Protein AF-A0A377UYB8-F1 (afdb_monomer_lite)

pLDDT: mean 87.14, std 16.55, range [34.25, 96.25]

Foldseek 3Di:
DPPFQKDWDWDFQDPPDPDDDPVRTDQKTFIKGWPDWDQDPVRDIDTDIDTDDIDGVPPPD

Organism: Klebsiella pneumoniae (NCBI:txid573)

Secondary structure (DSSP, 8-state):
-----EEEE--BS-TT-SS--GGGB-SEEEEEEEEEEEE-TTS-EEEEEEEEEEEETT---

Structure (mmCIF, N/CA/C/O backbone):
data_AF-A0A377UYB8-F1
#
_entry.id   AF-A0A377UYB8-F1
#
loop_
_atom_site.group_PDB
_atom_site.id
_atom_site.type_symbol
_atom_site.label_atom_id
_atom_site.label_alt_id
_atom_site.label_comp_id
_atom_site.label_asym_id
_atom_site.label_entity_id
_atom_site.label_seq_id
_atom_site.pdbx_PDB_ins_code
_atom_site.Cartn_x
_atom_site.Cartn_y
_atom_site.Cartn_z
_atom_site.occupancy
_atom_site.B_iso_or_equiv
_atom_site.auth_seq_id
_atom_site.auth_comp_id
_atom_site.auth_asym_id
_atom_site.auth_atom_id
_atom_site.pdbx_PDB_model_num
ATOM 1 N N . MET A 1 1 ? -2.582 -25.615 2.082 1.00 40.50 1 MET A N 1
ATOM 2 C CA . MET A 1 1 ? -1.475 -24.648 1.995 1.00 40.50 1 MET A CA 1
ATOM 3 C C . MET A 1 1 ? -2.144 -23.316 1.757 1.00 40.50 1 MET A C 1
ATOM 5 O O . MET A 1 1 ? -2.634 -23.096 0.658 1.00 40.50 1 MET A O 1
ATOM 9 N N . ASP A 1 2 ? -2.349 -22.552 2.831 1.00 49.84 2 ASP A N 1
ATOM 10 C CA . ASP A 1 2 ? -2.903 -21.200 2.737 1.00 49.84 2 ASP A CA 1
ATOM 11 C C . ASP A 1 2 ? -2.063 -20.433 1.723 1.00 49.84 2 ASP A C 1
ATOM 13 O O . ASP A 1 2 ? -0.838 -20.468 1.808 1.00 49.84 2 ASP A O 1
ATOM 17 N N . HIS A 1 3 ? -2.700 -19.808 0.735 1.00 55.31 3 HIS A N 1
ATOM 18 C CA . HIS A 1 3 ? -1.997 -18.870 -0.126 1.00 55.31 3 HIS A CA 1
ATOM 19 C C . HIS A 1 3 ? -1.306 -17.860 0.791 1.00 55.31 3 HIS A C 1
ATOM 21 O O . HIS A 1 3 ? -1.986 -17.110 1.497 1.00 55.31 3 HIS A O 1
ATOM 27 N N . ASP A 1 4 ? 0.029 -17.891 0.819 1.00 65.00 4 ASP A N 1
ATOM 28 C CA . ASP A 1 4 ? 0.838 -16.919 1.540 1.00 65.00 4 ASP A CA 1
ATOM 29 C C . ASP A 1 4 ? 0.265 -15.537 1.234 1.00 65.00 4 ASP A C 1
ATOM 31 O O . ASP A 1 4 ? 0.086 -15.195 0.062 1.00 65.00 4 ASP A O 1
ATOM 35 N N . LYS A 1 5 ? -0.097 -14.781 2.276 1.00 81.00 5 LYS A N 1
ATOM 36 C CA . LYS A 1 5 ? -0.769 -13.476 2.179 1.00 81.00 5 LYS A CA 1
ATOM 37 C C . LYS A 1 5 ? 0.182 -12.425 1.598 1.00 81.00 5 LYS A C 1
ATOM 39 O O . LYS A 1 5 ? 0.603 -11.504 2.299 1.00 81.00 5 LYS A O 1
ATOM 44 N N . LYS A 1 6 ? 0.565 -12.601 0.335 1.00 88.44 6 LYS A N 1
ATOM 45 C CA . LYS A 1 6 ? 1.443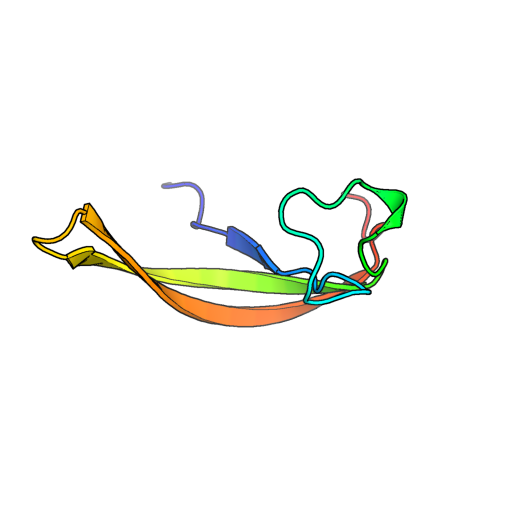 -11.719 -0.418 1.00 88.44 6 LYS A CA 1
ATOM 46 C C . LYS A 1 6 ? 0.625 -10.597 -1.029 1.00 88.44 6 LYS A C 1
ATOM 48 O O . LYS A 1 6 ? -0.457 -10.816 -1.569 1.00 88.44 6 LYS A O 1
ATOM 53 N N . ILE A 1 7 ? 1.173 -9.400 -0.944 1.00 91.88 7 ILE A N 1
ATOM 54 C CA . ILE A 1 7 ? 0.620 -8.179 -1.513 1.00 91.88 7 ILE A CA 1
ATOM 55 C C . ILE A 1 7 ? 1.715 -7.458 -2.293 1.00 91.88 7 ILE A C 1
ATOM 57 O O . ILE A 1 7 ? 2.900 -7.602 -1.994 1.00 91.88 7 ILE A O 1
ATOM 61 N N . MET A 1 8 ? 1.314 -6.674 -3.288 1.00 92.94 8 MET A N 1
ATOM 62 C CA . MET A 1 8 ? 2.214 -5.773 -3.998 1.00 92.94 8 MET A CA 1
ATOM 63 C C . MET A 1 8 ? 1.980 -4.354 -3.489 1.00 92.94 8 MET A C 1
ATOM 65 O O . MET A 1 8 ? 0.870 -3.833 -3.591 1.00 92.94 8 MET A O 1
ATOM 69 N N . LEU A 1 9 ? 3.015 -3.741 -2.924 1.00 94.69 9 LEU A N 1
ATOM 70 C CA . LEU A 1 9 ? 2.990 -2.356 -2.468 1.00 94.69 9 LEU A CA 1
ATOM 71 C C . LEU A 1 9 ? 3.552 -1.464 -3.570 1.00 94.69 9 LEU A C 1
ATOM 73 O O . LEU A 1 9 ? 4.701 -1.635 -3.976 1.00 94.69 9 LEU A O 1
ATOM 77 N N . VAL A 1 10 ? 2.753 -0.510 -4.039 1.00 95.12 10 VAL A N 1
ATOM 78 C CA . VAL A 1 10 ? 3.142 0.461 -5.068 1.00 95.12 10 VAL A CA 1
ATOM 79 C C . VAL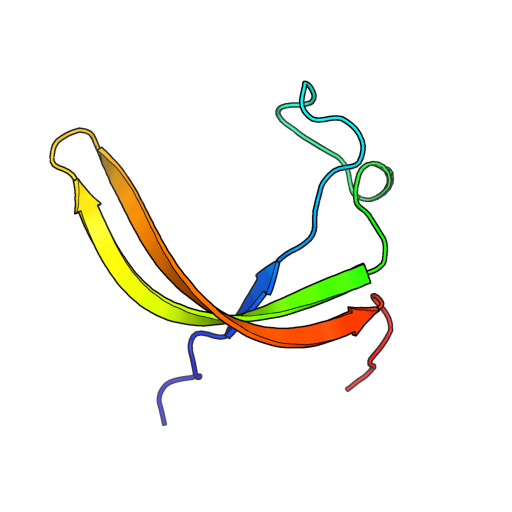 A 1 10 ? 2.796 1.853 -4.566 1.00 95.12 10 VAL A C 1
ATOM 81 O O . VAL A 1 10 ? 1.704 2.070 -4.045 1.00 95.12 10 VAL A O 1
ATOM 84 N N . ALA A 1 11 ? 3.728 2.791 -4.707 1.00 95.38 11 ALA A N 1
ATOM 85 C CA . ALA A 1 11 ? 3.462 4.186 -4.394 1.00 95.38 11 ALA A CA 1
ATOM 86 C C . ALA A 1 11 ? 2.673 4.849 -5.533 1.00 95.38 11 ALA A C 1
ATOM 88 O O . ALA A 1 11 ? 2.919 4.592 -6.716 1.00 95.38 11 ALA A O 1
ATOM 89 N N . GLN A 1 12 ? 1.758 5.742 -5.170 1.00 95.88 12 GLN A N 1
ATOM 90 C CA . GLN A 1 12 ? 1.185 6.704 -6.106 1.00 95.88 12 GLN A CA 1
ATOM 91 C C . GLN A 1 12 ? 2.152 7.871 -6.335 1.00 95.88 12 GLN A C 1
ATOM 93 O O . GLN A 1 12 ? 2.968 8.192 -5.469 1.00 95.88 12 GLN A O 1
ATOM 98 N N . LYS A 1 13 ? 2.067 8.495 -7.510 1.00 95.19 13 LYS A N 1
ATOM 99 C CA . LYS A 1 13 ? 2.901 9.635 -7.912 1.00 95.19 13 LYS A CA 1
ATOM 100 C C . LYS A 1 13 ? 2.552 10.895 -7.125 1.00 95.19 13 LYS A C 1
ATOM 102 O O . LYS A 1 13 ? 3.453 11.569 -6.644 1.00 95.19 13 LYS A O 1
ATOM 107 N N . GLU A 1 14 ? 1.257 11.162 -6.955 1.00 96.25 14 GLU A N 1
ATOM 108 C CA . GLU A 1 14 ? 0.743 12.347 -6.266 1.00 96.25 14 GLU A CA 1
ATOM 109 C C . GLU A 1 14 ? -0.021 11.953 -5.001 1.00 96.25 14 GLU A C 1
ATOM 111 O O . GLU A 1 14 ? -1.049 11.279 -5.064 1.00 96.25 14 GLU A O 1
ATOM 116 N N . ALA A 1 15 ? 0.460 12.380 -3.832 1.00 93.06 15 ALA A N 1
ATOM 117 C CA . ALA A 1 15 ? -0.103 11.982 -2.537 1.00 93.06 15 ALA A CA 1
ATOM 118 C C . ALA A 1 15 ? -1.511 12.547 -2.262 1.00 93.06 15 ALA A C 1
ATOM 120 O O . ALA A 1 15 ? -2.235 11.997 -1.443 1.00 93.06 15 ALA A O 1
ATOM 121 N N . SER A 1 16 ? -1.897 13.637 -2.931 1.00 95.62 16 SER A N 1
ATOM 122 C CA . SER A 1 16 ? -3.203 14.293 -2.773 1.00 95.62 16 SER A CA 1
ATOM 123 C C . SER A 1 16 ? -4.323 13.668 -3.610 1.00 95.62 16 SER A C 1
ATOM 125 O O . SER A 1 16 ? -5.453 14.144 -3.554 1.00 95.62 16 SER A O 1
ATOM 127 N N . THR A 1 17 ? -4.017 12.653 -4.422 1.00 95.56 17 THR A N 1
ATOM 128 C CA . THR A 1 17 ? -5.021 11.954 -5.234 1.00 95.56 17 THR A CA 1
ATOM 129 C C . THR A 1 17 ? -5.605 10.795 -4.433 1.00 95.56 17 THR A C 1
ATOM 131 O O . THR A 1 17 ? -4.891 9.838 -4.140 1.00 95.56 17 THR A O 1
ATOM 134 N N . ASP A 1 18 ? -6.893 10.878 -4.098 1.00 94.19 18 ASP A N 1
ATOM 135 C CA . ASP A 1 18 ? -7.576 9.864 -3.280 1.00 94.19 18 ASP A CA 1
ATOM 136 C C . ASP A 1 18 ? -7.915 8.586 -4.069 1.00 94.19 18 ASP A C 1
ATOM 138 O O . ASP A 1 18 ? -7.791 7.479 -3.548 1.00 94.19 18 ASP A O 1
ATOM 142 N N . GLU A 1 19 ? -8.306 8.725 -5.341 1.00 95.31 19 GLU A N 1
ATOM 143 C CA . GLU A 1 19 ? -8.647 7.610 -6.238 1.00 95.31 19 GLU A CA 1
ATOM 144 C C . GLU A 1 19 ? -7.691 7.577 -7.448 1.00 95.31 19 GLU A C 1
ATOM 146 O O . GLU A 1 19 ? -8.057 8.013 -8.542 1.00 95.31 19 GLU A O 1
ATOM 151 N N . PRO A 1 20 ? -6.437 7.114 -7.273 1.00 94.75 20 PRO A N 1
ATOM 152 C CA . PRO A 1 20 ? -5.460 7.081 -8.356 1.00 94.75 20 PRO A CA 1
ATOM 153 C C . PRO A 1 20 ? -5.837 6.044 -9.421 1.00 94.75 20 PRO A C 1
ATOM 155 O O . PRO A 1 20 ? -6.179 4.896 -9.119 1.00 94.75 20 PRO A O 1
ATOM 158 N N . GLY A 1 21 ? -5.712 6.425 -10.691 1.00 94.44 21 GLY A N 1
ATOM 159 C CA . GLY A 1 21 ? -5.781 5.503 -11.816 1.00 94.44 21 GLY A CA 1
ATOM 160 C C . GLY A 1 21 ? -4.464 4.750 -12.024 1.00 94.44 21 GLY A C 1
ATOM 161 O O . GLY A 1 21 ? -3.437 5.035 -11.413 1.00 94.44 21 GLY A O 1
ATOM 162 N N . VAL A 1 22 ? -4.452 3.801 -12.965 1.00 91.62 22 VAL A N 1
ATOM 163 C CA . VAL A 1 22 ? -3.260 2.980 -13.273 1.00 91.62 22 VAL A CA 1
ATOM 164 C C . VAL A 1 22 ? -2.049 3.834 -13.670 1.00 91.62 22 VAL A C 1
ATOM 166 O O . VAL A 1 22 ? -0.915 3.519 -13.318 1.00 91.62 22 VAL A O 1
ATOM 169 N N . ASN A 1 23 ? -2.286 4.942 -14.376 1.00 94.62 23 ASN A N 1
ATOM 170 C CA . ASN A 1 23 ? -1.229 5.849 -14.822 1.00 94.62 23 ASN A CA 1
ATOM 171 C C . ASN A 1 23 ? -0.679 6.739 -13.699 1.00 94.62 23 ASN A C 1
ATOM 173 O O . ASN A 1 23 ? 0.386 7.335 -13.878 1.00 94.62 23 ASN A O 1
ATOM 177 N N . ASP A 1 24 ? -1.353 6.802 -12.553 1.00 95.44 24 ASP A N 1
ATOM 178 C CA . ASP A 1 24 ? -0.947 7.606 -11.398 1.00 95.44 24 ASP A CA 1
ATOM 179 C C . ASP A 1 24 ? -0.042 6.817 -10.444 1.00 95.44 24 ASP A C 1
ATOM 181 O O . ASP A 1 24 ? 0.450 7.360 -9.458 1.00 95.44 24 ASP A O 1
ATOM 185 N N . LEU A 1 25 ? 0.229 5.544 -10.746 1.00 94.88 25 LEU A N 1
ATOM 186 C CA . LEU A 1 25 ? 1.089 4.668 -9.958 1.00 94.88 25 LEU A CA 1
ATOM 187 C C . LEU A 1 25 ? 2.497 4.566 -10.556 1.00 94.88 25 LEU A C 1
ATOM 189 O O . LEU A 1 25 ? 2.701 4.673 -11.772 1.00 94.88 25 LEU A O 1
ATOM 193 N N . PHE A 1 26 ? 3.494 4.345 -9.701 1.00 94.38 26 PHE A N 1
ATOM 194 C CA . PHE A 1 26 ? 4.830 3.969 -10.163 1.00 94.38 26 PHE A CA 1
ATOM 195 C C . PHE A 1 26 ? 4.835 2.544 -10.734 1.00 94.38 26 PHE A C 1
ATOM 197 O O . PHE A 1 26 ? 4.088 1.670 -10.309 1.00 94.38 26 PHE A O 1
ATOM 204 N N . THR A 1 27 ? 5.715 2.282 -11.701 1.00 92.38 27 THR A N 1
ATOM 205 C CA . THR A 1 27 ? 5.832 0.960 -12.345 1.00 92.38 27 THR A CA 1
ATOM 206 C C . THR A 1 27 ? 6.698 -0.024 -11.559 1.00 92.38 27 THR A C 1
ATOM 208 O O . THR A 1 27 ? 6.811 -1.187 -11.945 1.00 92.38 27 THR A O 1
ATOM 211 N N . VAL A 1 28 ? 7.312 0.426 -10.465 1.00 93.06 28 VAL A N 1
ATOM 212 C CA . VAL A 1 28 ? 8.090 -0.384 -9.527 1.00 93.06 28 VAL A CA 1
ATOM 213 C C . VAL A 1 28 ? 7.428 -0.354 -8.156 1.00 93.06 28 VAL A C 1
ATOM 215 O O . VAL A 1 28 ? 6.926 0.681 -7.719 1.00 93.06 28 VAL A O 1
ATOM 218 N N . GLY A 1 29 ? 7.438 -1.495 -7.479 1.00 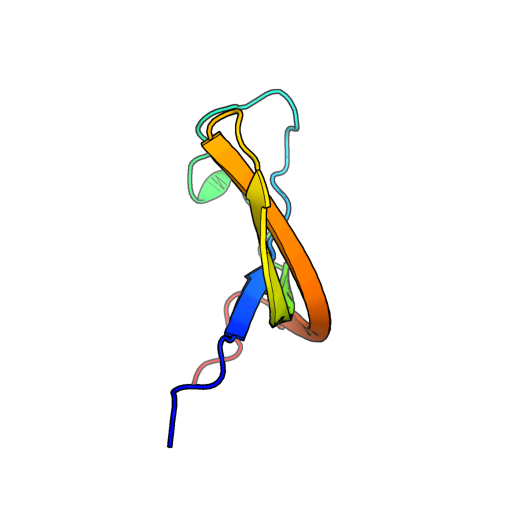94.25 29 GLY A N 1
ATOM 219 C CA . GLY A 1 29 ? 6.960 -1.628 -6.111 1.00 94.25 29 GLY A CA 1
ATOM 220 C C . GLY A 1 29 ? 7.658 -2.767 -5.381 1.00 94.25 29 GLY A C 1
ATOM 221 O O . GLY A 1 29 ? 8.691 -3.266 -5.831 1.00 94.25 29 GLY A O 1
ATOM 222 N N . THR A 1 30 ? 7.080 -3.193 -4.266 1.00 95.50 30 THR A N 1
ATOM 223 C CA . THR A 1 30 ? 7.657 -4.216 -3.392 1.00 95.50 30 THR A CA 1
ATOM 224 C C . THR A 1 30 ? 6.646 -5.320 -3.140 1.00 95.50 30 THR A C 1
ATOM 226 O O . THR A 1 30 ? 5.546 -5.063 -2.648 1.00 95.50 30 THR A O 1
ATOM 229 N N . VAL A 1 31 ? 7.038 -6.560 -3.425 1.00 94.00 31 VAL A N 1
ATOM 230 C CA . VAL A 1 31 ? 6.298 -7.737 -2.966 1.00 94.00 31 VAL A CA 1
ATOM 231 C C . VAL A 1 31 ? 6.515 -7.853 -1.465 1.00 94.00 31 VAL A C 1
ATOM 233 O O . VAL A 1 31 ? 7.658 -7.883 -1.006 1.00 94.00 31 VAL A O 1
ATOM 236 N N . ALA A 1 32 ? 5.433 -7.919 -0.703 1.00 94.44 32 ALA A N 1
ATOM 237 C CA . ALA A 1 32 ? 5.456 -7.997 0.748 1.00 94.44 32 ALA A CA 1
ATOM 238 C C . ALA A 1 32 ? 4.525 -9.099 1.252 1.00 94.44 32 ALA A C 1
ATOM 240 O O . ALA A 1 32 ? 3.565 -9.467 0.575 1.00 94.44 32 ALA A O 1
ATOM 241 N N . SER A 1 33 ? 4.788 -9.597 2.454 1.00 94.00 33 SER A N 1
ATOM 242 C CA . SER A 1 33 ? 3.929 -10.561 3.143 1.00 94.00 33 SER A CA 1
ATOM 243 C C . SER A 1 33 ? 3.220 -9.886 4.311 1.00 94.00 33 SER A C 1
ATOM 245 O O . SER A 1 33 ? 3.830 -9.119 5.059 1.00 94.00 33 SER A O 1
ATOM 247 N N . ILE A 1 34 ? 1.932 -10.177 4.493 1.00 93.31 34 ILE A N 1
ATOM 248 C CA . ILE A 1 34 ? 1.172 -9.719 5.660 1.00 93.31 34 ILE A CA 1
ATOM 249 C C . ILE A 1 34 ? 1.518 -10.605 6.855 1.00 93.31 34 ILE A C 1
ATOM 251 O O . ILE A 1 34 ? 1.156 -11.781 6.886 1.00 93.31 34 ILE A O 1
ATOM 255 N N . LEU A 1 35 ? 2.157 -10.013 7.862 1.00 93.75 35 LEU A N 1
ATOM 256 C CA . LEU A 1 35 ? 2.498 -10.689 9.112 1.00 93.75 35 LEU A CA 1
ATOM 257 C C . LEU A 1 35 ? 1.341 -10.643 10.110 1.00 93.75 35 LEU A C 1
ATOM 259 O O . LEU A 1 35 ? 1.049 -11.628 10.783 1.00 93.75 35 LEU A O 1
ATOM 263 N N . GLN A 1 36 ? 0.661 -9.498 10.202 1.00 93.38 36 GLN A N 1
ATOM 264 C CA . GLN A 1 36 ? -0.418 -9.302 11.166 1.00 93.38 36 GLN A CA 1
ATOM 265 C C . GLN A 1 36 ? -1.473 -8.335 10.637 1.00 93.38 36 GLN A C 1
ATOM 267 O O . GLN A 1 36 ? -1.164 -7.374 9.937 1.00 93.38 36 GLN A O 1
ATOM 272 N N . MET A 1 37 ? -2.725 -8.562 11.029 1.00 92.38 37 MET A N 1
ATOM 273 C CA . MET A 1 37 ? -3.845 -7.670 10.758 1.00 92.38 37 MET A CA 1
ATOM 274 C C . MET A 1 37 ? -4.666 -7.491 12.034 1.00 92.38 37 MET A C 1
ATOM 276 O O . MET A 1 37 ? -5.074 -8.472 12.654 1.00 92.38 37 MET A O 1
ATOM 280 N N . LEU A 1 38 ? -4.902 -6.241 12.420 1.00 94.69 38 LEU A N 1
ATOM 281 C CA . LEU A 1 38 ? -5.676 -5.857 13.595 1.00 94.69 38 LEU A CA 1
ATOM 282 C C . LEU A 1 38 ? -6.826 -4.957 13.155 1.00 94.69 38 LEU A C 1
ATOM 284 O O . LEU A 1 38 ? -6.600 -3.921 12.532 1.00 94.69 38 LEU A O 1
ATOM 288 N N . LYS A 1 39 ? -8.054 -5.340 13.502 1.00 94.12 39 LYS A N 1
ATOM 289 C CA . LYS A 1 39 ? -9.225 -4.473 13.352 1.00 94.12 39 LYS A CA 1
ATOM 290 C C . LYS A 1 39 ? -9.354 -3.625 14.610 1.00 94.12 39 LYS A C 1
ATOM 292 O O . LYS A 1 39 ? -9.455 -4.169 15.708 1.00 94.12 39 LYS A O 1
ATOM 297 N N . LEU A 1 40 ? -9.296 -2.313 14.444 1.00 95.75 40 LEU A N 1
ATOM 298 C CA . LEU A 1 40 ? -9.502 -1.351 15.513 1.00 95.75 40 LEU A CA 1
ATOM 299 C C . LEU A 1 40 ? -11.011 -1.126 15.738 1.00 95.75 40 LEU A C 1
ATOM 301 O O . LEU A 1 40 ? -11.814 -1.353 14.829 1.00 95.75 40 LEU A O 1
ATOM 305 N N . PRO A 1 41 ? -11.421 -0.706 16.948 1.00 95.12 41 PRO A N 1
ATOM 306 C CA . PRO A 1 41 ? -12.833 -0.505 17.287 1.00 95.12 41 PRO A CA 1
ATOM 307 C C . PRO A 1 41 ? -13.508 0.637 16.507 1.00 95.12 41 PRO A C 1
ATOM 309 O O . PRO A 1 41 ? -14.731 0.678 16.445 1.00 95.12 41 PRO A O 1
ATOM 312 N N . ASP A 1 42 ? -12.731 1.538 15.902 1.00 96.19 42 ASP A N 1
ATOM 313 C CA . ASP A 1 42 ? -13.195 2.613 15.013 1.00 96.19 42 ASP A CA 1
ATOM 314 C C . ASP A 1 42 ? -13.470 2.133 13.571 1.00 96.19 42 ASP A C 1
ATOM 316 O O . ASP A 1 42 ? -13.906 2.916 12.732 1.00 96.19 42 ASP A O 1
ATOM 320 N N . GLY A 1 43 ? -13.217 0.853 13.275 1.00 93.81 43 GLY A N 1
ATOM 321 C CA . GLY A 1 43 ? -13.356 0.264 11.942 1.00 93.81 43 GLY A CA 1
ATOM 322 C C . GLY A 1 43 ? -12.078 0.299 11.098 1.00 93.81 43 GLY A C 1
ATOM 323 O O . GLY A 1 43 ? -12.038 -0.339 10.043 1.00 93.81 43 GLY A O 1
ATOM 324 N N . THR A 1 44 ? -11.017 0.965 11.560 1.00 95.81 44 THR A N 1
ATOM 325 C CA . THR A 1 44 ? -9.727 1.016 10.860 1.00 95.81 44 THR A CA 1
ATOM 326 C C . THR A 1 44 ? -9.021 -0.341 10.923 1.00 95.81 44 THR A C 1
ATOM 328 O O . THR A 1 44 ? -9.082 -1.060 11.923 1.00 9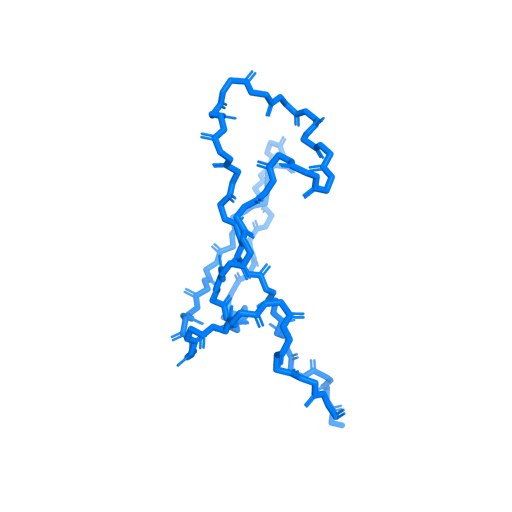5.81 44 THR A O 1
ATOM 331 N N . VAL A 1 45 ? -8.286 -0.699 9.869 1.00 95.50 45 VAL A N 1
ATOM 332 C CA . VAL A 1 45 ? -7.442 -1.901 9.854 1.00 95.50 45 VAL A CA 1
ATOM 333 C C . VAL A 1 45 ? -5.973 -1.500 9.920 1.00 95.50 45 VAL A C 1
ATOM 335 O O . V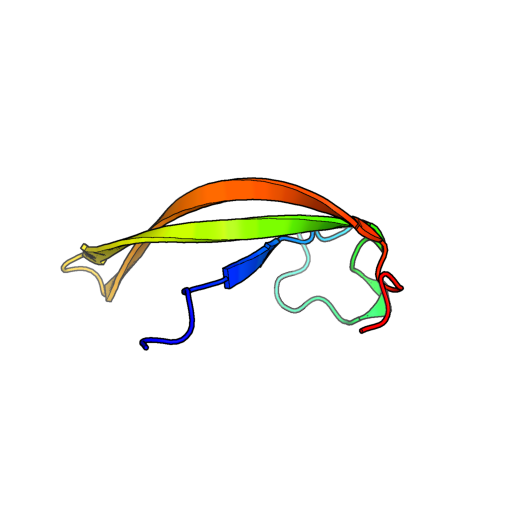AL A 1 45 ? -5.459 -0.842 9.020 1.00 95.50 45 VAL A O 1
ATOM 338 N N . LYS A 1 46 ? -5.270 -1.936 10.969 1.00 95.25 46 LYS A N 1
ATOM 339 C CA . LYS A 1 46 ? -3.807 -1.861 11.044 1.00 95.25 46 LYS A CA 1
ATOM 340 C C . LYS A 1 46 ? -3.199 -3.150 10.508 1.00 95.25 46 LYS A C 1
ATOM 342 O O . LYS A 1 46 ? -3.507 -4.231 11.009 1.00 95.25 46 LYS A O 1
ATOM 347 N N . VAL A 1 47 ? -2.305 -3.034 9.532 1.00 94.75 47 VAL A N 1
ATOM 348 C CA . VAL A 1 47 ? -1.607 -4.175 8.930 1.00 94.75 47 VAL A CA 1
ATOM 349 C C . VAL A 1 47 ? -0.107 -4.024 9.159 1.00 94.75 47 VAL A C 1
ATOM 351 O O . VAL A 1 47 ? 0.452 -2.963 8.892 1.00 94.75 47 VAL A O 1
ATOM 354 N N . LEU A 1 48 ? 0.537 -5.078 9.660 1.00 95.62 48 LEU A N 1
ATOM 355 C CA . LEU A 1 48 ? 1.993 -5.194 9.704 1.00 95.62 48 LEU A CA 1
ATOM 356 C C . LEU A 1 48 ? 2.443 -6.059 8.530 1.00 95.62 48 LEU A C 1
ATOM 358 O O . LEU A 1 48 ? 1.954 -7.180 8.358 1.00 95.62 48 LEU A O 1
ATOM 362 N N . VAL A 1 49 ? 3.372 -5.534 7.742 1.00 95.94 49 VAL A N 1
ATOM 363 C CA . VAL A 1 49 ? 3.872 -6.164 6.520 1.00 95.94 49 VAL A CA 1
ATOM 364 C C . VAL A 1 49 ? 5.394 -6.185 6.527 1.00 95.94 49 VAL A C 1
ATOM 366 O O . VAL A 1 49 ? 6.022 -5.288 7.087 1.00 95.94 49 VAL A O 1
ATOM 369 N N . GLU A 1 50 ? 5.975 -7.189 5.883 1.00 95.75 50 GLU A N 1
ATOM 370 C CA . GLU A 1 50 ? 7.417 -7.295 5.650 1.00 95.75 50 GLU A CA 1
ATOM 371 C C . GLU A 1 50 ? 7.688 -7.342 4.146 1.00 95.75 50 GLU A C 1
ATOM 373 O O . GLU A 1 50 ? 7.088 -8.142 3.425 1.00 95.75 50 GLU A O 1
ATOM 378 N N . GLY A 1 51 ? 8.566 -6.458 3.666 1.00 94.38 51 GLY A N 1
ATOM 379 C CA . GLY A 1 51 ? 8.967 -6.410 2.263 1.00 94.38 51 GLY A CA 1
ATOM 380 C C . GLY A 1 51 ? 9.959 -7.522 1.932 1.00 94.38 51 GLY A C 1
ATOM 381 O O . GLY A 1 51 ? 10.978 -7.654 2.601 1.00 94.38 51 GLY A O 1
ATOM 382 N N . ALA A 1 52 ? 9.675 -8.291 0.884 1.00 92.06 52 ALA A N 1
ATOM 383 C CA . ALA A 1 52 ? 10.511 -9.402 0.439 1.00 92.06 52 ALA A CA 1
ATOM 384 C C . ALA A 1 52 ? 11.448 -9.002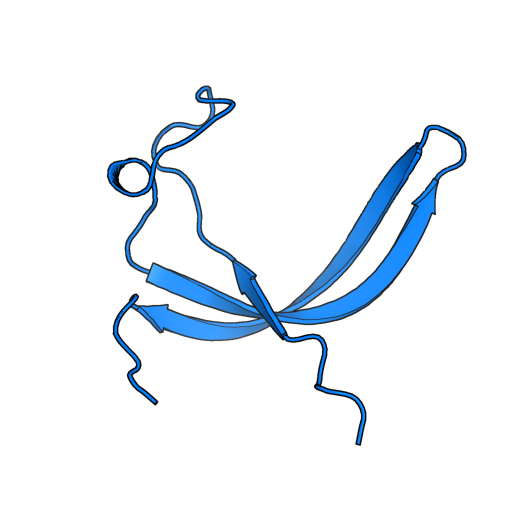 -0.710 1.00 92.06 52 ALA A C 1
ATOM 386 O O . ALA A 1 52 ? 12.648 -9.252 -0.642 1.00 92.06 52 ALA A O 1
ATOM 387 N N . ALA A 1 53 ? 10.916 -8.390 -1.775 1.00 92.75 53 ALA A N 1
ATOM 388 C CA . ALA A 1 53 ? 11.706 -8.032 -2.955 1.00 92.75 53 ALA A CA 1
ATOM 389 C C . ALA A 1 53 ? 11.093 -6.866 -3.740 1.00 92.75 53 ALA A C 1
ATOM 391 O O . ALA A 1 53 ? 9.870 -6.757 -3.851 1.00 92.75 53 ALA A O 1
ATOM 392 N N . ALA A 1 54 ? 11.953 -6.031 -4.329 1.00 92.81 54 ALA A N 1
ATOM 393 C CA . ALA A 1 54 ? 11.544 -5.023 -5.299 1.00 92.81 54 ALA A CA 1
ATOM 394 C C . ALA A 1 54 ? 11.203 -5.687 -6.642 1.00 92.81 54 ALA A C 1
ATOM 396 O O . ALA A 1 54 ? 11.923 -6.568 -7.111 1.00 92.81 54 ALA A O 1
ATOM 397 N N . CYS A 1 55 ? 10.110 -5.255 -7.262 1.00 87.81 55 CYS A N 1
ATOM 398 C CA . CYS A 1 55 ? 9.593 -5.817 -8.500 1.00 87.81 55 CYS A CA 1
ATOM 399 C C . CYS A 1 55 ? 9.057 -4.688 -9.386 1.00 87.81 55 CYS A C 1
ATOM 401 O O . CYS A 1 55 ? 8.264 -3.859 -8.938 1.00 87.81 55 CYS A O 1
ATOM 403 N N . SER A 1 56 ? 9.474 -4.642 -10.649 1.00 85.25 56 SER A N 1
ATOM 404 C CA . SER A 1 56 ? 8.777 -3.845 -11.660 1.00 85.25 56 SER A CA 1
ATOM 405 C C . SER A 1 56 ? 7.549 -4.612 -12.155 1.00 85.25 56 SER A C 1
ATOM 407 O O . SER A 1 56 ? 7.503 -5.837 -12.044 1.00 85.25 56 SER A O 1
ATOM 409 N N . HIS A 1 57 ? 6.558 -3.899 -12.695 1.00 64.06 57 HIS A N 1
ATOM 410 C CA . HIS A 1 57 ? 5.258 -4.368 -13.218 1.00 64.06 57 HIS A CA 1
ATOM 411 C C . HIS A 1 57 ? 5.323 -5.575 -14.191 1.00 64.06 57 HIS A C 1
ATOM 413 O O . HIS A 1 57 ? 4.297 -6.066 -14.642 1.00 64.06 57 HIS A O 1
ATOM 419 N N . PHE A 1 58 ? 6.527 -6.049 -14.521 1.00 49.53 58 PHE A N 1
ATOM 420 C CA . PHE A 1 58 ? 6.840 -7.087 -15.491 1.00 49.53 58 PHE A CA 1
ATOM 421 C C . PHE A 1 58 ? 7.849 -8.125 -14.967 1.00 49.53 58 PHE A C 1
ATOM 423 O O . PHE A 1 58 ? 8.660 -8.641 -15.731 1.00 49.53 58 PHE A O 1
ATOM 430 N N . CYS A 1 59 ? 7.810 -8.488 -13.682 1.00 44.91 59 CYS A N 1
ATOM 431 C CA . CYS A 1 59 ? 8.281 -9.828 -13.323 1.00 44.91 59 CYS A CA 1
ATOM 432 C C . CYS A 1 59 ? 7.152 -10.801 -13.679 1.00 44.91 59 CYS A C 1
ATOM 434 O O . CYS A 1 59 ? 6.308 -11.136 -12.849 1.00 44.91 59 CYS A O 1
ATOM 436 N N . ALA A 1 60 ? 7.055 -11.102 -14.976 1.00 34.25 60 ALA A N 1
ATOM 437 C CA . ALA A 1 60 ? 6.119 -12.072 -15.511 1.00 34.25 60 ALA A CA 1
ATOM 438 C C . ALA A 1 60 ? 6.333 -13.409 -14.794 1.00 34.25 60 ALA A C 1
ATOM 440 O O . ALA A 1 60 ? 7.464 -13.886 -14.676 1.00 34.25 60 ALA A O 1
ATOM 441 N N . VAL A 1 61 ? 5.230 -13.958 -14.291 1.00 37.56 61 VAL A N 1
ATOM 442 C CA . VAL A 1 61 ? 5.091 -15.395 -14.044 1.00 37.56 61 VAL A CA 1
ATOM 443 C C . VAL A 1 61 ? 5.371 -16.143 -15.344 1.00 37.56 61 VAL A C 1
ATOM 445 O O . VAL A 1 61 ? 4.936 -15.632 -16.403 1.00 37.56 61 VAL A O 1
#

Sequence (61 aa):
MDHDKKIMLVAQKEASTDEPGVNDLFTVGTVASILQMLKLPDGTVKVLVEGAAACSHFCAV

Radius of gyration: 13.88 Å; chains: 1; bounding box: 25×39×33 Å

InterPro domains:
  IPR003111 Lon protease, N-terminal domain [PF02190] (1-52)
  IPR003111 Lon protease, N-terminal domain [PS51787] (1-61)
  IPR015947 PUA-like superfamily [SSF88697] (1-52)
  IPR046336 Lon protease, N-terminal domain superfamily [G3DSA:2.30.130.40] (1-55)